Protein AF-A0A5E6NA15-F1 (afdb_monomer_lite)

Foldseek 3Di:
DCVVVVHDPVVVVQCVVLCVPPNPVSNDDDDDPPDDQLCNVPDLVVLVVVVVVVQVPDLWFGDDLVNSQVCCCPVVVRHDPDSVSSCVSCVVSVHDPDPDDIGDNPDDPVVVVVVVVVCVPFCADPVHRDRDD

pLDDT: mean 83.51, std 11.71, range [56.22, 96.38]

Structure (mmCIF, N/CA/C/O backbone):
data_AF-A0A5E6NA15-F1
#
_entry.id   AF-A0A5E6NA15-F1
#
loop_
_atom_site.group_PDB
_atom_site.id
_atom_site.type_symbol
_atom_site.label_atom_id
_atom_site.label_alt_id
_atom_site.label_comp_id
_atom_site.label_asym_id
_atom_site.label_entity_id
_atom_site.label_seq_id
_atom_site.pdbx_PDB_ins_code
_atom_site.Cartn_x
_atom_site.Cartn_y
_atom_site.Cartn_z
_atom_site.occupancy
_atom_site.B_iso_or_equiv
_atom_site.auth_seq_id
_atom_site.auth_comp_id
_atom_site.auth_asym_id
_atom_site.auth_atom_id
_atom_site.pdbx_PDB_model_num
ATOM 1 N N . MET A 1 1 ? -20.701 -6.187 39.592 1.00 62.34 1 MET A N 1
ATOM 2 C CA . MET A 1 1 ? -20.090 -6.728 38.353 1.00 62.34 1 MET A CA 1
ATOM 3 C C . MET A 1 1 ? -18.875 -5.928 37.889 1.00 62.34 1 MET A C 1
ATOM 5 O O . MET A 1 1 ? -17.804 -6.507 37.857 1.00 62.34 1 MET A O 1
ATOM 9 N N . ALA A 1 2 ? -18.975 -4.621 37.605 1.00 63.31 2 ALA A N 1
ATOM 10 C CA . ALA A 1 2 ? -17.814 -3.837 37.139 1.00 63.31 2 ALA A CA 1
ATOM 11 C C . ALA A 1 2 ? -16.646 -3.766 38.151 1.00 63.31 2 ALA A C 1
ATOM 13 O O . ALA A 1 2 ? -15.499 -3.958 37.762 1.00 63.31 2 ALA A O 1
ATOM 14 N N . GLN A 1 3 ? -16.946 -3.612 39.450 1.00 63.78 3 GLN A N 1
ATOM 15 C CA . GLN A 1 3 ? -15.953 -3.596 40.540 1.00 63.78 3 GLN A CA 1
ATOM 16 C C . GLN A 1 3 ? -15.087 -4.871 40.602 1.00 63.78 3 GLN A C 1
ATOM 18 O O . GLN A 1 3 ? -13.930 -4.807 40.996 1.00 63.78 3 GLN A O 1
ATOM 23 N N . TYR A 1 4 ? -15.635 -6.021 40.192 1.00 75.12 4 TYR A N 1
ATOM 24 C CA . TYR A 1 4 ? -14.956 -7.321 40.264 1.00 75.12 4 TYR A CA 1
ATOM 25 C C . TYR A 1 4 ? -14.010 -7.577 39.086 1.00 75.12 4 TYR A C 1
ATOM 27 O O . TYR A 1 4 ? -13.139 -8.431 39.181 1.00 75.12 4 TYR A O 1
ATOM 35 N N . LEU A 1 5 ? -14.180 -6.852 37.976 1.00 79.81 5 LEU A N 1
ATOM 36 C CA . LEU A 1 5 ? -13.419 -7.062 36.740 1.00 79.81 5 LEU A CA 1
ATOM 37 C C . LEU A 1 5 ? -12.296 -6.036 36.543 1.00 79.81 5 LEU A C 1
ATOM 39 O O . LEU A 1 5 ? -11.599 -6.099 35.535 1.00 79.81 5 LEU A O 1
ATOM 43 N N . LEU A 1 6 ? -12.138 -5.074 37.463 1.00 87.12 6 LEU A N 1
ATOM 44 C CA . LEU A 1 6 ? -11.202 -3.947 37.321 1.00 87.12 6 LEU A CA 1
ATOM 45 C C . LEU A 1 6 ? -11.394 -3.185 35.989 1.00 87.12 6 LEU A C 1
ATOM 47 O O . LEU A 1 6 ? -10.447 -2.652 35.419 1.00 87.12 6 LEU A O 1
ATOM 51 N N . GLN A 1 7 ? -12.628 -3.152 35.475 1.00 88.62 7 GLN A N 1
ATOM 52 C CA . GLN A 1 7 ? -12.991 -2.479 34.226 1.00 88.62 7 GLN A CA 1
ATOM 53 C C . GLN A 1 7 ? -13.923 -1.299 34.488 1.00 88.62 7 GLN A C 1
ATOM 55 O O . GLN A 1 7 ? -14.674 -1.268 35.466 1.00 88.62 7 GLN A O 1
ATOM 60 N N . SER A 1 8 ? -13.923 -0.337 33.567 1.00 91.50 8 SER A N 1
ATOM 61 C CA . SER A 1 8 ? -14.852 0.787 33.623 1.00 91.50 8 SER A CA 1
ATOM 62 C C . SER A 1 8 ? -16.300 0.322 33.426 1.00 91.50 8 SER A C 1
ATOM 64 O O . SER A 1 8 ? -16.599 -0.602 32.665 1.00 91.50 8 SER A O 1
ATOM 66 N N . LEU A 1 9 ? -17.244 1.007 34.080 1.00 90.56 9 LEU A N 1
ATOM 67 C CA . LEU A 1 9 ? -18.679 0.751 33.903 1.00 90.56 9 LEU A CA 1
ATOM 68 C C . LEU A 1 9 ? -19.128 0.878 32.437 1.00 90.56 9 LEU A C 1
ATOM 70 O O . LEU A 1 9 ? -20.050 0.177 32.020 1.00 90.56 9 LEU A O 1
ATOM 74 N N . SER A 1 10 ? -18.495 1.760 31.656 1.00 93.00 10 SER A N 1
ATOM 75 C CA . SER A 1 10 ? -18.785 1.934 30.230 1.00 93.00 10 SER A CA 1
ATOM 76 C C . SER A 1 10 ? -18.383 0.713 29.403 1.00 93.00 10 SER A C 1
ATOM 78 O O . SER A 1 10 ? -19.188 0.267 28.587 1.00 93.00 10 SER A O 1
ATOM 80 N N . ALA A 1 11 ? -17.209 0.125 29.661 1.00 91.00 11 ALA A N 1
ATOM 81 C CA . ALA A 1 11 ? -16.760 -1.093 28.988 1.00 91.00 11 ALA A CA 1
ATOM 82 C C . ALA A 1 11 ? -17.714 -2.266 29.261 1.00 91.00 11 ALA A C 1
ATOM 84 O O . ALA A 1 11 ? -18.192 -2.908 28.328 1.00 91.00 11 ALA A O 1
ATOM 85 N N . VAL A 1 12 ? -18.097 -2.475 30.527 1.00 92.62 12 VAL A N 1
ATOM 86 C CA . VAL A 1 12 ? -19.042 -3.543 30.905 1.00 92.62 12 VAL A CA 1
ATOM 87 C C . VAL A 1 12 ? -20.408 -3.342 30.242 1.00 92.62 12 VAL A C 1
ATOM 89 O O . VAL A 1 12 ? -20.987 -4.291 29.718 1.00 92.62 12 VAL A O 1
ATOM 92 N N . LYS A 1 13 ? -20.931 -2.108 30.212 1.00 94.19 13 LYS A N 1
ATOM 93 C CA . LYS A 1 13 ? -22.196 -1.799 29.520 1.00 94.19 13 LYS A CA 1
ATOM 94 C C . LYS A 1 13 ? -22.111 -2.071 28.018 1.00 94.19 13 LYS A C 1
ATOM 96 O O . LYS A 1 13 ? -23.081 -2.562 27.443 1.00 94.19 13 LYS A O 1
ATOM 101 N N . GLN A 1 14 ? -20.979 -1.761 27.390 1.00 93.19 14 GLN A N 1
ATOM 102 C CA . GLN A 1 14 ? -20.753 -2.029 25.974 1.00 93.19 14 GLN A CA 1
ATOM 103 C C . GLN A 1 14 ? -20.710 -3.535 25.685 1.00 93.19 14 GLN A C 1
ATOM 105 O O . GLN A 1 14 ? -21.37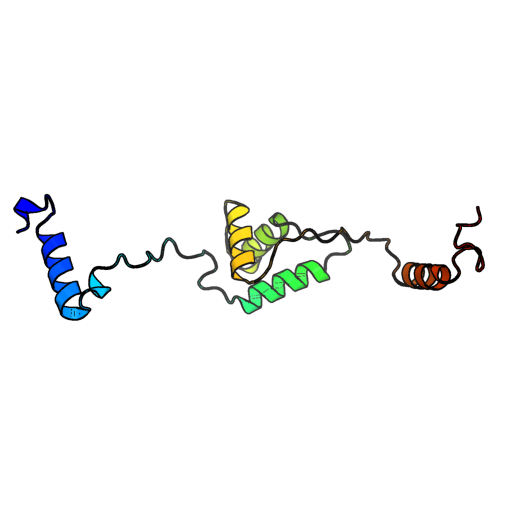2 -3.984 24.754 1.00 93.19 14 GLN A O 1
ATOM 110 N N . TRP A 1 15 ? -20.029 -4.327 26.517 1.00 93.56 15 TRP A N 1
ATOM 111 C CA . TRP A 1 15 ? -20.013 -5.789 26.390 1.00 93.56 15 TRP A CA 1
ATOM 112 C C . TRP A 1 15 ? -21.400 -6.407 26.553 1.00 93.56 15 TRP A C 1
ATOM 114 O O . TRP A 1 15 ? -21.788 -7.249 25.751 1.00 93.56 15 TRP A O 1
ATOM 124 N N . VAL A 1 16 ? -22.186 -5.951 27.536 1.00 94.81 16 VAL A N 1
ATOM 125 C CA . VAL A 1 16 ? -23.567 -6.429 27.725 1.00 94.81 16 VAL A CA 1
ATOM 126 C C . VAL A 1 16 ? -24.438 -6.118 26.506 1.00 94.81 16 VAL A C 1
ATOM 128 O O . VAL A 1 16 ? -25.250 -6.955 26.124 1.00 94.81 16 VAL A O 1
ATOM 131 N N . ARG A 1 17 ? -24.281 -4.939 25.886 1.00 95.38 17 ARG A N 1
ATOM 132 C CA . ARG A 1 17 ? -24.987 -4.598 24.639 1.00 95.38 17 ARG A CA 1
ATOM 133 C C . ARG A 1 17 ? -24.572 -5.521 23.498 1.00 95.38 17 ARG A C 1
ATOM 135 O O . ARG A 1 17 ? -25.428 -6.187 22.936 1.00 95.38 17 ARG A O 1
ATOM 142 N N . HIS A 1 18 ? -23.271 -5.645 23.236 1.00 95.44 18 HIS A N 1
ATOM 143 C CA . HIS A 1 18 ? -22.773 -6.517 22.171 1.00 95.44 18 HIS A CA 1
ATOM 144 C C . HIS A 1 18 ? -23.199 -7.977 22.350 1.00 95.44 18 HIS A C 1
ATOM 146 O O . HIS A 1 18 ? -23.573 -8.617 21.375 1.00 95.44 18 HIS A O 1
ATOM 152 N N . TYR A 1 19 ? -23.219 -8.482 23.585 1.00 95.62 19 TYR A N 1
ATOM 153 C CA . TYR A 1 19 ? -23.715 -9.826 23.867 1.00 95.62 19 TYR A CA 1
ATOM 154 C C . TYR A 1 19 ? -25.216 -9.979 23.596 1.00 95.62 19 TYR A C 1
ATOM 156 O O . TYR A 1 19 ? -25.647 -11.006 23.084 1.00 95.62 19 TYR A O 1
ATOM 164 N N . LYS A 1 20 ? -26.029 -8.972 23.933 1.00 96.38 20 LYS A N 1
ATOM 165 C CA . LYS A 1 20 ? -27.473 -9.008 23.659 1.00 96.38 20 LYS A CA 1
ATOM 166 C C . LYS A 1 20 ? -27.784 -8.948 22.164 1.00 96.38 20 LYS A C 1
ATOM 168 O O . LYS A 1 20 ? -28.723 -9.610 21.737 1.00 96.38 20 LYS A O 1
ATOM 173 N N . ASP A 1 21 ? -27.006 -8.181 21.405 1.00 96.19 21 ASP A N 1
ATOM 174 C CA . ASP A 1 21 ? -27.265 -7.935 19.984 1.00 96.19 21 ASP A CA 1
ATOM 175 C C . ASP A 1 21 ? -26.688 -9.043 19.082 1.00 96.19 21 ASP A C 1
ATOM 177 O O . ASP A 1 21 ? -27.332 -9.470 18.129 1.00 96.19 21 ASP A O 1
ATOM 181 N N . GLU A 1 22 ? -25.473 -9.516 19.378 1.00 95.00 22 GLU A N 1
ATOM 182 C CA . GLU A 1 22 ? -24.685 -10.414 18.514 1.00 95.00 22 GLU A CA 1
ATOM 183 C C . GLU A 1 22 ? -24.307 -11.740 19.221 1.00 95.00 22 GLU A C 1
ATOM 185 O O . GLU A 1 22 ? -23.574 -12.562 18.671 1.00 95.00 22 GLU A O 1
ATOM 190 N N . GLY A 1 23 ? -24.767 -11.971 20.456 1.00 94.81 23 GLY A N 1
ATOM 191 C CA . GLY A 1 23 ? -24.425 -13.164 21.235 1.00 94.81 23 GLY A CA 1
ATOM 192 C C . GLY A 1 23 ? -22.943 -13.228 21.623 1.00 94.81 23 GLY A C 1
ATOM 193 O O . GLY A 1 23 ? -22.275 -12.216 21.837 1.00 94.81 23 GLY A O 1
ATOM 194 N N . ILE A 1 24 ? -22.399 -14.446 21.707 1.00 94.12 24 ILE A N 1
ATOM 195 C CA . ILE A 1 24 ? -20.976 -14.671 22.024 1.00 94.12 24 ILE A CA 1
ATOM 196 C C . ILE A 1 24 ? -20.060 -14.052 20.952 1.00 94.12 24 ILE A C 1
ATOM 198 O O . ILE A 1 24 ? -18.968 -13.587 21.279 1.00 94.12 24 ILE A O 1
ATOM 202 N N . ASP A 1 25 ? -20.500 -13.988 19.691 1.00 93.06 25 ASP A N 1
ATOM 203 C CA . ASP A 1 25 ? -19.715 -13.391 18.604 1.00 93.06 25 ASP A CA 1
ATOM 204 C C . ASP A 1 25 ? -19.494 -11.885 18.795 1.00 93.06 25 ASP A C 1
ATOM 206 O O . ASP A 1 25 ? -18.413 -11.388 18.474 1.00 93.06 25 ASP A O 1
ATOM 210 N N . GLY A 1 26 ? -20.444 -11.178 19.416 1.00 92.19 26 GLY A N 1
ATOM 211 C CA . GLY A 1 26 ? -20.308 -9.757 19.752 1.00 92.19 26 GLY A CA 1
ATOM 212 C C . GLY A 1 26 ? -19.202 -9.447 20.761 1.00 92.19 26 GLY A C 1
ATOM 213 O O . GLY A 1 26 ? -18.740 -8.308 20.846 1.00 92.19 26 GLY A O 1
ATOM 214 N N . LEU A 1 27 ? -18.761 -10.451 21.523 1.00 92.62 27 LEU A N 1
ATOM 215 C CA . LEU A 1 27 ? -17.676 -10.322 22.496 1.00 92.62 27 LEU A CA 1
ATOM 216 C C . LEU A 1 27 ? -16.290 -10.599 21.892 1.00 92.62 27 LEU A C 1
ATOM 218 O O . LEU A 1 27 ? -15.283 -10.377 22.566 1.00 92.62 27 LEU A O 1
ATOM 222 N N . LYS A 1 28 ? -16.208 -11.073 20.641 1.00 92.69 28 LYS A N 1
ATOM 223 C CA . LYS A 1 28 ? -14.926 -11.283 19.953 1.00 92.69 28 LYS A CA 1
ATOM 224 C C . LYS A 1 28 ? -14.302 -9.940 19.567 1.00 92.69 28 LYS A C 1
ATOM 226 O O . LYS A 1 28 ? -14.995 -9.021 19.131 1.00 92.69 28 LYS A O 1
ATOM 231 N N . GLU A 1 29 ? -12.974 -9.836 19.672 1.00 88.44 29 GLU A N 1
ATOM 232 C CA . GLU A 1 29 ? -12.251 -8.640 19.217 1.00 88.44 29 GLU A CA 1
ATOM 233 C C . GLU A 1 29 ? -12.477 -8.455 17.712 1.00 88.44 29 GLU A C 1
ATOM 235 O O . GLU A 1 29 ? -12.134 -9.312 16.889 1.00 88.44 29 GLU A O 1
ATOM 240 N N . LYS A 1 30 ? -13.057 -7.312 17.348 1.00 85.50 30 LYS A N 1
ATOM 241 C CA . LYS A 1 30 ? -13.273 -6.948 15.949 1.00 85.50 30 LYS A CA 1
ATOM 242 C C . LYS A 1 30 ? -11.954 -6.474 15.345 1.00 85.50 30 LYS A C 1
ATOM 244 O O . LYS A 1 30 ? -11.191 -5.733 15.965 1.00 85.50 30 LYS A O 1
ATOM 249 N N . GLN A 1 31 ? -11.701 -6.870 14.098 1.00 83.31 31 GLN A N 1
ATOM 250 C CA . GLN A 1 31 ? -10.531 -6.408 13.355 1.00 83.31 31 GLN A CA 1
ATOM 251 C C . GLN A 1 31 ? -10.539 -4.880 13.272 1.00 83.31 31 GLN A C 1
ATOM 253 O O . GLN A 1 31 ? -11.473 -4.273 12.741 1.00 83.31 31 GLN A O 1
ATOM 258 N N . ARG A 1 32 ? -9.490 -4.241 13.793 1.00 83.00 32 ARG A N 1
ATOM 259 C CA . ARG A 1 32 ? -9.374 -2.783 13.723 1.00 83.00 32 ARG A CA 1
ATOM 260 C C . ARG A 1 32 ? -9.014 -2.378 12.300 1.00 83.00 32 ARG A C 1
ATOM 262 O O . ARG A 1 32 ? -8.054 -2.881 11.727 1.00 83.00 32 ARG A O 1
ATOM 269 N N . SER A 1 33 ? -9.744 -1.416 11.740 1.00 77.19 33 SER A N 1
ATOM 270 C CA . SER A 1 33 ? -9.572 -0.975 10.347 1.00 77.19 33 SER A CA 1
ATOM 271 C C . SER A 1 33 ? -8.213 -0.323 10.051 1.00 77.19 33 SER A C 1
ATOM 273 O O . SER A 1 33 ? -7.869 -0.120 8.886 1.00 77.19 33 SER A O 1
ATOM 275 N N . GLY A 1 34 ? -7.447 0.028 11.091 1.00 84.88 34 GLY A N 1
ATOM 276 C CA . GLY A 1 34 ? -6.162 0.710 10.972 1.00 84.88 34 GLY A CA 1
ATOM 277 C C . GLY A 1 34 ? -6.255 2.043 10.221 1.00 84.88 34 GLY A C 1
ATOM 278 O O . GLY A 1 34 ? -7.337 2.572 9.948 1.00 84.88 34 GLY A O 1
ATOM 279 N N . ARG A 1 35 ? -5.094 2.609 9.873 1.00 83.31 35 ARG A N 1
ATOM 280 C CA . ARG A 1 35 ? -5.027 3.810 9.032 1.00 83.31 35 ARG A CA 1
ATOM 281 C C . ARG A 1 35 ? -5.315 3.433 7.571 1.00 83.31 35 ARG A C 1
ATOM 283 O O . ARG A 1 35 ? -4.654 2.535 7.045 1.00 83.31 35 ARG A O 1
ATOM 290 N N . PRO A 1 36 ? -6.235 4.126 6.876 1.00 83.31 36 PRO A N 1
ATOM 291 C CA . PRO A 1 36 ? -6.511 3.836 5.475 1.00 83.31 36 PRO A CA 1
ATOM 292 C C . PRO A 1 36 ? -5.292 4.102 4.581 1.00 83.31 36 PRO A C 1
ATOM 294 O O . PRO A 1 36 ? -4.464 4.971 4.859 1.00 83.31 36 PRO A O 1
ATOM 297 N N . SER A 1 37 ? -5.202 3.361 3.471 1.00 84.81 37 SER A N 1
ATOM 298 C CA . SER A 1 37 ? -4.177 3.595 2.445 1.00 84.81 37 SER A CA 1
ATOM 299 C C . SER A 1 37 ? -4.320 4.992 1.839 1.00 84.81 37 SER A C 1
ATOM 301 O O . SER A 1 37 ? -5.432 5.459 1.603 1.00 84.81 37 SER A O 1
ATOM 303 N N . LYS A 1 38 ? -3.198 5.628 1.493 1.00 85.19 38 LYS A N 1
ATOM 304 C CA . LYS A 1 38 ? -3.191 6.920 0.785 1.00 85.19 38 LYS A CA 1
ATOM 305 C C . LYS A 1 38 ? -3.833 6.844 -0.601 1.00 85.19 38 LYS A C 1
ATOM 307 O O . LYS A 1 38 ? -4.417 7.815 -1.057 1.00 85.19 38 LYS A O 1
ATOM 312 N N . ALA A 1 39 ? -3.780 5.675 -1.234 1.00 85.44 39 ALA A N 1
ATOM 313 C CA . ALA A 1 39 ? -4.423 5.408 -2.518 1.00 85.44 39 ALA A CA 1
ATOM 314 C C . ALA A 1 39 ? -5.860 4.861 -2.375 1.00 85.44 39 ALA A C 1
ATOM 316 O O . ALA A 1 39 ? -6.373 4.239 -3.301 1.00 85.44 39 ALA A O 1
ATOM 317 N N . ARG A 1 40 ? -6.515 5.015 -1.212 1.00 83.06 40 ARG A N 1
ATOM 318 C CA . ARG A 1 40 ? -7.856 4.445 -0.973 1.00 83.06 40 ARG A CA 1
ATOM 319 C C . ARG A 1 40 ? -8.911 4.991 -1.935 1.00 83.06 40 ARG A C 1
ATOM 321 O O . ARG A 1 40 ? -9.709 4.212 -2.431 1.00 83.06 40 ARG A O 1
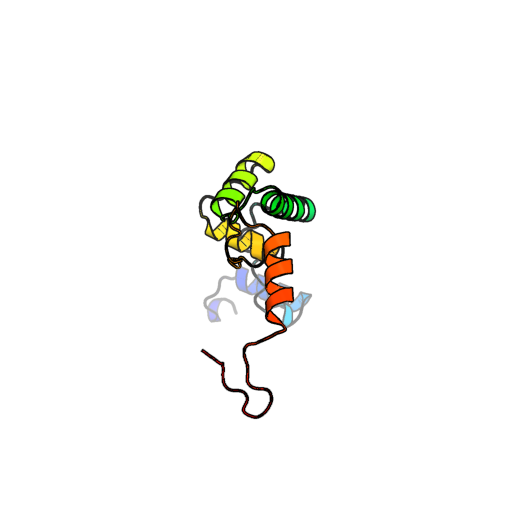ATOM 328 N N . ASN A 1 41 ? -8.885 6.294 -2.204 1.00 82.56 41 ASN A N 1
ATOM 329 C CA . ASN A 1 41 ? -9.893 6.973 -3.029 1.00 82.56 41 ASN A CA 1
ATOM 330 C C . ASN A 1 41 ? -9.519 7.009 -4.518 1.00 82.56 41 ASN A C 1
ATOM 332 O O . ASN A 1 41 ? -10.105 7.758 -5.291 1.00 82.56 41 ASN A O 1
ATOM 336 N N . GLN A 1 42 ? -8.489 6.265 -4.910 1.00 87.25 42 GLN A N 1
ATOM 337 C CA . GLN A 1 42 ? -7.939 6.309 -6.257 1.00 87.25 42 GLN A CA 1
ATOM 338 C C . GLN A 1 42 ? -8.475 5.145 -7.071 1.00 87.25 42 GLN A C 1
ATOM 340 O O . GLN A 1 42 ? -8.745 4.072 -6.533 1.00 87.25 42 GLN A O 1
ATOM 345 N N . ASN A 1 43 ? -8.580 5.337 -8.384 1.00 87.75 43 ASN A N 1
ATOM 346 C CA . ASN A 1 43 ? -8.964 4.250 -9.267 1.00 87.75 43 ASN A CA 1
ATOM 347 C C . ASN A 1 43 ? -7.794 3.257 -9.404 1.00 87.75 43 ASN A C 1
ATOM 349 O O . ASN A 1 43 ? -6.796 3.533 -10.076 1.00 87.75 43 ASN A O 1
ATOM 353 N N . HIS A 1 44 ? -7.911 2.107 -8.735 1.00 88.69 44 HIS A N 1
ATOM 354 C CA . HIS A 1 44 ? -6.862 1.083 -8.674 1.00 88.69 44 HIS A CA 1
ATOM 355 C C . HIS A 1 44 ? -6.538 0.488 -10.043 1.00 88.69 44 HIS A C 1
ATOM 357 O O . HIS A 1 44 ? -5.373 0.187 -10.299 1.00 88.69 44 HIS A O 1
ATOM 363 N N . THR A 1 45 ? -7.514 0.388 -10.951 1.00 90.31 45 THR A N 1
ATOM 364 C CA . THR A 1 45 ? -7.267 -0.118 -12.310 1.00 90.31 45 THR A CA 1
ATOM 365 C C . THR A 1 45 ? -6.429 0.868 -13.117 1.00 90.31 45 THR A C 1
ATOM 367 O O . THR A 1 45 ? -5.461 0.468 -13.762 1.00 90.31 45 THR A O 1
ATOM 370 N N . LYS A 1 46 ? -6.724 2.169 -13.000 1.00 92.25 46 LYS A N 1
ATOM 371 C CA . LYS A 1 46 ? -5.938 3.234 -13.632 1.00 92.25 46 LYS A CA 1
ATOM 372 C C . LYS A 1 46 ? -4.502 3.254 -13.103 1.00 92.25 46 LYS A C 1
ATOM 374 O O . LYS A 1 46 ? -3.567 3.303 -13.893 1.00 92.25 46 LYS A O 1
ATOM 379 N N . LEU A 1 47 ? -4.319 3.156 -11.782 1.00 92.06 47 LEU A N 1
ATOM 380 C CA . LEU A 1 47 ? -2.990 3.069 -11.162 1.00 92.06 47 LEU A CA 1
ATOM 381 C C . LEU A 1 47 ? -2.190 1.876 -11.695 1.00 92.06 47 LEU A C 1
ATOM 383 O O . LEU A 1 47 ? -1.030 2.031 -12.077 1.00 92.06 47 LEU A O 1
ATOM 387 N N . LEU A 1 48 ? -2.816 0.699 -11.746 1.00 91.62 48 LEU A N 1
ATOM 388 C CA . LEU A 1 48 ? -2.195 -0.516 -12.262 1.00 91.62 48 LEU A CA 1
ATOM 389 C C . LEU A 1 48 ? -1.749 -0.339 -13.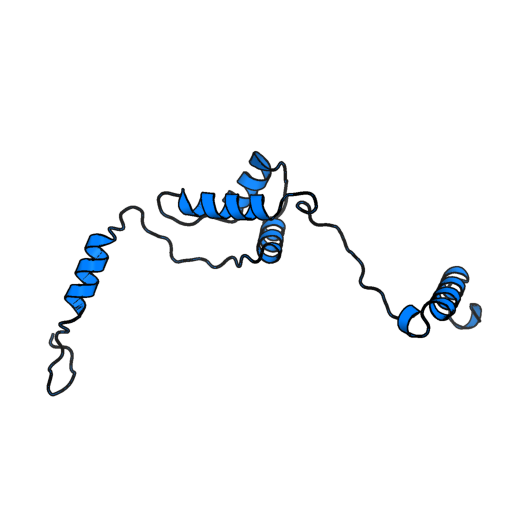721 1.00 91.62 48 LEU A C 1
ATOM 391 O O . LEU A 1 48 ? -0.595 -0.613 -14.051 1.00 91.62 48 LEU A O 1
ATOM 395 N N . GLN A 1 49 ? -2.638 0.167 -14.579 1.00 93.06 49 GLN A N 1
ATOM 396 C CA . GLN A 1 49 ? -2.343 0.411 -15.992 1.00 93.06 49 GLN A CA 1
ATOM 397 C C . GLN A 1 49 ? -1.194 1.406 -16.179 1.00 93.06 49 GLN A C 1
ATOM 399 O O . GLN A 1 49 ? -0.294 1.143 -16.975 1.00 93.06 49 GLN A O 1
ATOM 404 N N . SER A 1 50 ? -1.167 2.503 -15.418 1.00 92.69 50 SER A N 1
ATOM 405 C CA . SER A 1 50 ? -0.077 3.484 -15.475 1.00 92.69 50 SER A CA 1
ATOM 406 C C . SER A 1 50 ? 1.277 2.877 -15.092 1.00 92.69 50 SER A C 1
ATOM 408 O O . SER A 1 50 ? 2.277 3.136 -15.761 1.00 92.69 50 SER A O 1
ATOM 410 N N . ILE A 1 51 ? 1.319 2.020 -14.067 1.00 90.69 51 ILE A N 1
ATOM 411 C CA . ILE A 1 51 ? 2.553 1.342 -13.638 1.00 90.69 51 ILE A CA 1
ATOM 412 C C . ILE A 1 51 ? 3.053 0.376 -14.723 1.00 90.69 51 ILE A C 1
ATOM 414 O O . ILE A 1 51 ? 4.248 0.347 -15.027 1.00 90.69 51 ILE A O 1
ATOM 418 N N . LEU A 1 52 ? 2.153 -0.393 -15.341 1.00 89.81 52 LEU A N 1
ATOM 419 C CA . LEU A 1 52 ? 2.504 -1.305 -16.434 1.00 89.81 52 LEU A CA 1
ATOM 420 C C . LEU A 1 52 ? 2.975 -0.544 -17.681 1.00 89.81 52 LEU A C 1
ATOM 422 O O . LEU A 1 52 ? 3.987 -0.909 -18.282 1.00 89.81 52 LEU A O 1
ATOM 426 N N . ALA A 1 53 ? 2.294 0.548 -18.033 1.00 91.00 53 ALA A N 1
ATOM 427 C CA . ALA A 1 53 ? 2.682 1.415 -19.141 1.00 91.00 53 ALA A CA 1
ATOM 428 C C . ALA A 1 53 ? 4.079 2.015 -18.922 1.00 91.00 53 ALA A C 1
ATOM 430 O O . ALA A 1 53 ? 4.906 1.990 -19.830 1.00 91.00 53 ALA A O 1
ATOM 431 N N . MET A 1 54 ? 4.392 2.462 -17.701 1.00 89.31 54 MET A N 1
ATOM 432 C CA . MET A 1 54 ? 5.730 2.952 -17.360 1.00 89.31 54 MET A CA 1
ATOM 433 C C . MET A 1 54 ? 6.814 1.897 -17.606 1.00 89.31 54 MET A C 1
ATOM 435 O O . MET A 1 54 ? 7.880 2.216 -18.132 1.00 89.31 54 MET A O 1
ATOM 439 N N . GLN A 1 55 ? 6.560 0.639 -17.238 1.00 85.50 55 GLN A N 1
ATOM 440 C CA . GLN A 1 55 ? 7.520 -0.444 -17.447 1.00 85.50 55 GLN A CA 1
ATOM 441 C C . GLN A 1 55 ? 7.696 -0.798 -18.931 1.00 85.50 55 GLN A C 1
ATOM 443 O O . GLN A 1 55 ? 8.804 -1.164 -19.326 1.00 85.50 55 GLN A O 1
ATOM 448 N N . ASN A 1 56 ? 6.645 -0.672 -19.744 1.00 85.44 56 ASN A N 1
ATOM 449 C CA . ASN A 1 56 ? 6.702 -0.929 -21.185 1.00 85.44 56 ASN A CA 1
ATOM 450 C C . ASN A 1 56 ? 7.377 0.205 -21.967 1.00 85.44 56 ASN A C 1
ATOM 452 O O . ASN A 1 56 ? 8.123 -0.067 -22.902 1.00 85.44 56 ASN A O 1
ATOM 456 N N . ASN A 1 57 ? 7.168 1.456 -21.554 1.00 86.31 57 ASN A N 1
ATOM 457 C CA . ASN A 1 57 ? 7.711 2.638 -22.229 1.00 86.31 57 ASN A CA 1
ATOM 458 C C . ASN A 1 57 ? 9.191 2.901 -21.905 1.00 86.31 57 ASN A C 1
ATOM 460 O O . ASN A 1 57 ? 9.806 3.801 -22.474 1.00 86.31 57 ASN A O 1
ATOM 464 N N . LYS A 1 58 ? 9.781 2.158 -20.962 1.00 81.00 58 LYS A N 1
ATOM 465 C CA . LYS A 1 58 ? 11.182 2.339 -20.578 1.00 81.00 58 LYS A CA 1
ATOM 466 C C . LYS A 1 58 ? 12.098 1.653 -21.599 1.00 81.00 58 LYS A C 1
ATOM 468 O O . LYS A 1 58 ? 12.084 0.428 -21.724 1.00 81.00 58 LYS A O 1
ATOM 473 N N . ASN A 1 59 ? 12.933 2.436 -22.285 1.00 71.81 59 ASN A N 1
ATOM 474 C CA . ASN A 1 59 ? 13.927 1.938 -23.244 1.00 71.81 59 ASN A CA 1
ATOM 475 C C . ASN A 1 59 ? 15.089 1.228 -22.526 1.00 71.81 59 ASN A C 1
ATOM 477 O O . ASN A 1 59 ? 16.164 1.786 -22.310 1.00 71.81 59 ASN A O 1
ATOM 481 N N . GLY A 1 60 ? 14.848 -0.025 -22.141 1.00 72.31 60 GLY A N 1
ATOM 482 C CA . GLY A 1 60 ? 15.783 -0.853 -21.386 1.00 72.31 60 GLY A CA 1
ATOM 483 C C . GLY A 1 60 ? 15.824 -0.530 -19.888 1.00 72.31 60 GLY A C 1
ATOM 484 O O . GLY A 1 60 ? 15.237 0.432 -19.392 1.00 72.31 60 GLY A O 1
ATOM 485 N N . GLY A 1 61 ? 16.508 -1.383 -19.129 1.00 79.31 61 GLY A N 1
ATOM 486 C CA . GLY A 1 61 ? 16.552 -1.282 -17.673 1.00 79.31 61 GLY A CA 1
ATOM 487 C C . GLY A 1 61 ? 15.282 -1.787 -16.978 1.00 79.31 61 GLY A C 1
ATOM 488 O O . GLY A 1 61 ? 14.465 -2.515 -17.543 1.00 79.31 61 GLY A O 1
ATOM 489 N N . ARG A 1 62 ? 15.133 -1.415 -15.702 1.00 82.81 62 ARG A N 1
ATOM 490 C CA . ARG A 1 62 ? 13.999 -1.782 -14.838 1.00 82.81 62 ARG A CA 1
ATOM 491 C C . ARG A 1 62 ? 13.403 -0.524 -14.216 1.00 82.81 62 ARG A C 1
ATOM 493 O O . ARG A 1 62 ? 14.155 0.383 -13.845 1.00 82.81 62 ARG A O 1
ATOM 500 N N . VAL A 1 63 ? 12.082 -0.442 -14.088 1.00 88.31 63 VAL A N 1
ATOM 501 C CA . VAL A 1 63 ? 11.441 0.563 -13.225 1.00 88.31 63 VAL A CA 1
ATOM 502 C C . VAL A 1 63 ? 11.891 0.318 -11.781 1.00 88.31 63 VAL A C 1
ATOM 504 O O . VAL A 1 63 ? 12.071 -0.825 -11.373 1.00 88.31 63 VAL A O 1
ATOM 507 N N . ARG A 1 64 ? 12.153 1.365 -10.998 1.00 89.81 64 ARG A N 1
ATOM 508 C CA . ARG A 1 64 ? 12.443 1.258 -9.554 1.00 89.81 64 ARG A CA 1
ATOM 509 C C . ARG A 1 64 ? 11.226 1.689 -8.742 1.00 89.81 64 ARG A C 1
ATOM 511 O O . ARG A 1 64 ? 10.443 2.501 -9.223 1.00 89.81 64 ARG A O 1
ATOM 518 N N . LEU A 1 65 ? 11.110 1.253 -7.481 1.00 91.62 65 LEU A N 1
ATOM 519 C CA . LEU A 1 65 ? 10.052 1.768 -6.590 1.00 91.62 65 LEU A CA 1
ATOM 520 C C . LEU A 1 65 ? 10.087 3.299 -6.503 1.00 91.62 65 LEU A C 1
ATOM 522 O O . LEU A 1 65 ? 9.039 3.915 -6.382 1.00 91.62 65 LEU A O 1
ATOM 526 N N . LYS A 1 66 ? 11.278 3.909 -6.578 1.00 92.56 66 LYS A N 1
ATOM 527 C CA . LYS A 1 66 ? 11.442 5.369 -6.544 1.00 92.56 66 LYS A CA 1
ATOM 528 C C . LYS A 1 66 ? 10.830 6.036 -7.780 1.00 92.56 66 LYS A C 1
ATOM 530 O O . LYS A 1 66 ? 10.215 7.087 -7.667 1.00 92.56 66 LYS A O 1
ATOM 535 N N . ASP A 1 67 ? 10.951 5.397 -8.941 1.00 92.62 67 ASP A N 1
ATOM 536 C CA . ASP A 1 67 ? 10.348 5.886 -10.183 1.00 92.62 67 ASP A CA 1
ATOM 537 C C . ASP A 1 67 ? 8.808 5.851 -10.057 1.00 92.62 67 ASP A C 1
ATOM 539 O O . ASP A 1 67 ? 8.130 6.823 -10.387 1.00 92.62 67 ASP A O 1
ATOM 543 N N . ILE A 1 68 ? 8.263 4.777 -9.467 1.00 92.88 68 ILE A N 1
ATOM 544 C CA . ILE A 1 68 ? 6.826 4.650 -9.165 1.00 92.88 68 ILE A CA 1
ATOM 545 C C . ILE A 1 68 ? 6.390 5.685 -8.123 1.00 92.88 68 ILE A C 1
ATOM 547 O O . ILE A 1 68 ? 5.364 6.328 -8.304 1.00 92.88 68 ILE A O 1
ATOM 551 N N . GLN A 1 69 ? 7.166 5.889 -7.056 1.00 95.38 69 GLN A N 1
ATOM 552 C CA . GLN A 1 69 ? 6.897 6.905 -6.033 1.00 95.38 69 GLN A CA 1
ATOM 553 C C . GLN A 1 69 ? 6.754 8.299 -6.656 1.00 95.38 69 GLN A C 1
ATOM 555 O O . GLN A 1 69 ? 5.813 9.021 -6.335 1.00 95.38 69 GLN A O 1
ATOM 560 N N . ASN A 1 70 ? 7.656 8.650 -7.574 1.00 95.31 70 ASN A N 1
ATOM 561 C CA . ASN A 1 70 ? 7.636 9.937 -8.260 1.00 95.31 70 ASN A CA 1
ATOM 562 C C . ASN A 1 70 ? 6.422 10.073 -9.188 1.00 95.31 70 ASN A C 1
ATOM 564 O O . ASN A 1 70 ? 5.779 11.117 -9.197 1.00 95.31 70 ASN A O 1
ATOM 568 N N . MET A 1 71 ? 6.069 9.020 -9.930 1.00 94.94 71 MET A N 1
ATOM 569 C CA . MET A 1 71 ? 4.860 9.007 -10.763 1.00 94.94 71 MET A CA 1
ATOM 570 C C . MET A 1 71 ? 3.585 9.130 -9.925 1.00 94.94 71 MET A C 1
ATOM 572 O O . MET A 1 71 ? 2.694 9.892 -10.277 1.00 94.94 71 MET A O 1
ATOM 576 N N . LEU A 1 72 ? 3.501 8.438 -8.786 1.00 94.62 72 LEU A N 1
ATOM 577 C CA . LEU A 1 72 ? 2.362 8.552 -7.871 1.00 94.62 72 LEU A CA 1
ATOM 578 C C . LEU A 1 72 ? 2.196 9.986 -7.352 1.00 94.62 72 LEU A C 1
ATOM 580 O O . LEU A 1 72 ? 1.072 10.483 -7.281 1.00 94.62 72 LEU A O 1
ATOM 584 N N . ALA A 1 73 ? 3.302 10.659 -7.029 1.00 95.44 73 ALA A N 1
ATOM 585 C CA . ALA A 1 73 ? 3.284 12.055 -6.610 1.00 95.44 73 ALA A CA 1
ATOM 586 C C . ALA A 1 73 ? 2.870 12.995 -7.754 1.00 95.44 73 ALA A C 1
ATOM 588 O O . ALA A 1 73 ? 2.040 13.873 -7.544 1.00 95.44 73 ALA A O 1
ATOM 589 N N . LYS A 1 74 ? 3.414 12.793 -8.959 1.00 95.12 74 LYS A N 1
ATOM 590 C CA . LYS A 1 74 ? 3.191 13.666 -10.119 1.00 95.12 74 LYS A CA 1
ATOM 591 C C . LYS A 1 74 ? 1.795 13.517 -10.726 1.00 95.12 74 LYS A C 1
ATOM 593 O O . LYS A 1 74 ? 1.114 14.513 -10.936 1.00 95.12 74 LYS A O 1
ATOM 598 N N . ASP A 1 75 ? 1.375 12.286 -10.994 1.00 94.00 75 ASP A N 1
ATOM 599 C CA . ASP A 1 75 ? 0.205 12.010 -11.836 1.00 94.00 75 ASP A CA 1
ATOM 600 C C . ASP A 1 75 ? -1.071 11.794 -11.006 1.00 94.00 75 ASP A C 1
ATOM 602 O O . ASP A 1 75 ? -2.180 11.989 -11.500 1.00 94.00 75 ASP A O 1
ATOM 606 N N . PHE A 1 76 ? -0.923 11.395 -9.737 1.00 92.50 76 PHE A N 1
ATOM 607 C CA . PHE A 1 76 ? -2.042 11.058 -8.848 1.00 92.50 76 PHE A CA 1
ATOM 608 C C . PHE A 1 76 ? -2.078 11.891 -7.557 1.00 92.50 76 PHE A C 1
ATOM 610 O O . PHE A 1 76 ? -2.981 11.703 -6.740 1.00 92.50 76 PHE A O 1
ATOM 617 N N . ASN A 1 77 ? -1.115 12.800 -7.352 1.00 93.69 77 ASN A N 1
ATOM 618 C CA . ASN A 1 77 ? -0.960 13.599 -6.131 1.00 93.69 77 ASN A CA 1
ATOM 619 C C . ASN A 1 77 ? -0.878 12.747 -4.841 1.00 93.69 77 ASN A C 1
ATOM 621 O O . ASN A 1 77 ? -1.327 13.151 -3.766 1.00 93.69 77 ASN A O 1
ATOM 625 N N . ILE A 1 78 ? -0.321 11.532 -4.938 1.00 93.88 78 ILE A N 1
ATOM 626 C CA . ILE A 1 78 ? -0.169 10.609 -3.808 1.00 93.88 78 ILE A CA 1
ATOM 627 C C . ILE A 1 78 ? 1.269 10.652 -3.306 1.00 93.88 78 ILE A C 1
ATOM 629 O O . ILE A 1 78 ? 2.180 10.049 -3.875 1.00 93.88 78 ILE A O 1
ATOM 633 N N . HIS A 1 79 ? 1.455 11.300 -2.162 1.00 94.31 79 HIS A N 1
ATOM 634 C CA . HIS A 1 79 ? 2.774 11.481 -1.565 1.00 94.31 79 HIS A CA 1
ATOM 635 C C . HIS A 1 79 ? 3.056 10.409 -0.521 1.00 94.31 79 HIS A C 1
ATOM 637 O O . HIS A 1 79 ? 2.506 10.434 0.583 1.00 94.31 79 HIS A O 1
ATOM 643 N N . TYR A 1 80 ? 3.939 9.467 -0.838 1.00 93.81 80 TYR A N 1
ATOM 644 C CA . TYR A 1 80 ? 4.514 8.546 0.143 1.00 93.81 80 TYR A CA 1
ATOM 645 C C . TYR A 1 80 ? 5.839 9.104 0.658 1.00 93.81 80 TYR A C 1
ATOM 647 O O . TYR A 1 80 ? 6.718 9.393 -0.144 1.00 93.81 80 TYR A O 1
ATOM 655 N N . GLN A 1 81 ? 6.014 9.220 1.978 1.00 91.50 81 GLN A N 1
ATOM 656 C CA . GLN A 1 81 ? 7.307 9.610 2.557 1.00 91.50 81 GLN A CA 1
ATOM 657 C C . GLN A 1 81 ? 8.332 8.472 2.462 1.00 91.50 81 GLN A C 1
ATOM 659 O O . GLN A 1 81 ? 9.496 8.702 2.158 1.00 91.50 81 GLN A O 1
ATOM 664 N N . ASN A 1 82 ? 7.888 7.233 2.696 1.00 92.75 82 ASN A N 1
ATOM 665 C CA . ASN A 1 82 ? 8.738 6.045 2.699 1.00 92.75 82 ASN A CA 1
ATOM 666 C C . ASN A 1 82 ? 8.410 5.133 1.505 1.00 92.75 82 ASN A C 1
ATOM 668 O O . ASN A 1 82 ? 7.239 4.895 1.193 1.00 92.75 82 ASN A O 1
ATOM 672 N N . ILE A 1 83 ? 9.456 4.573 0.896 1.00 92.75 83 ILE A N 1
ATOM 673 C CA . ILE A 1 83 ? 9.393 3.600 -0.196 1.00 92.75 83 ILE A CA 1
ATOM 674 C C . ILE A 1 83 ? 8.572 2.351 0.162 1.00 92.75 83 ILE A C 1
ATOM 676 O O . ILE A 1 83 ? 7.874 1.805 -0.690 1.00 92.75 83 ILE A O 1
ATOM 680 N N . ASN A 1 84 ? 8.571 1.949 1.437 1.00 92.38 84 ASN A N 1
ATOM 681 C CA . ASN A 1 84 ? 7.790 0.813 1.927 1.00 92.38 84 ASN A CA 1
ATOM 682 C C . ASN A 1 84 ? 6.287 1.022 1.708 1.00 92.38 84 ASN A C 1
ATOM 684 O O . ASN A 1 84 ? 5.571 0.075 1.403 1.00 92.38 84 ASN A O 1
ATOM 688 N N . GLY A 1 85 ? 5.800 2.265 1.788 1.00 92.06 85 GLY A N 1
ATOM 689 C CA . GLY A 1 85 ? 4.396 2.573 1.508 1.00 92.06 85 GLY A CA 1
ATOM 690 C C . GLY A 1 85 ? 4.007 2.289 0.054 1.00 92.06 85 GLY A C 1
ATOM 691 O O . GLY A 1 85 ? 2.905 1.807 -0.202 1.00 92.06 85 GLY A O 1
ATOM 692 N N . VAL A 1 86 ? 4.934 2.516 -0.880 1.00 92.88 86 VAL A N 1
ATOM 693 C CA . VAL A 1 86 ? 4.765 2.1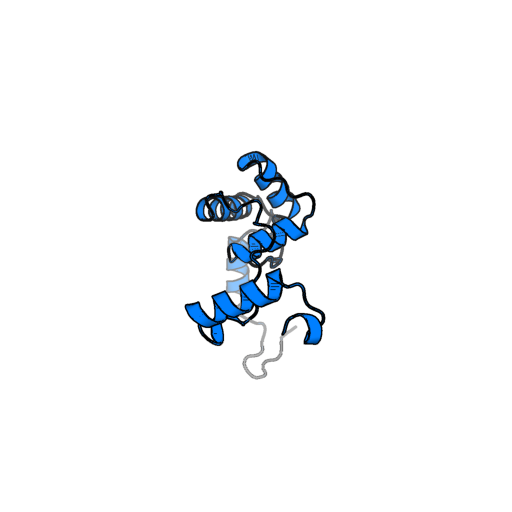67 -2.298 1.00 92.88 86 VAL A CA 1
ATOM 694 C C . VAL A 1 86 ? 4.795 0.652 -2.479 1.00 92.88 86 VAL A C 1
ATOM 696 O O . VAL A 1 86 ? 3.968 0.112 -3.205 1.00 92.88 86 VAL A O 1
ATOM 699 N N . HIS A 1 87 ? 5.685 -0.051 -1.772 1.00 91.88 87 HIS A N 1
ATOM 700 C CA . HIS A 1 87 ? 5.721 -1.514 -1.791 1.00 91.88 87 HIS A CA 1
ATOM 701 C C . HIS A 1 87 ? 4.384 -2.126 -1.341 1.00 91.88 87 HIS A C 1
ATOM 703 O O . HIS A 1 87 ? 3.807 -2.939 -2.057 1.00 91.88 87 HIS A O 1
ATOM 709 N N . TYR A 1 88 ? 3.839 -1.677 -0.204 1.00 90.62 88 TYR A N 1
ATOM 710 C CA . TYR A 1 88 ? 2.533 -2.134 0.285 1.00 90.62 88 TYR A CA 1
ATOM 711 C C . TYR A 1 88 ? 1.391 -1.823 -0.684 1.00 90.62 88 TYR A C 1
ATOM 713 O O . TYR A 1 88 ? 0.467 -2.625 -0.823 1.00 90.62 88 TYR A O 1
ATOM 721 N N . LEU A 1 89 ? 1.439 -0.665 -1.351 1.00 92.06 89 LEU A N 1
ATOM 722 C CA . LEU A 1 89 ? 0.466 -0.325 -2.384 1.00 92.06 89 LEU A CA 1
ATOM 723 C C . LEU A 1 89 ? 0.517 -1.332 -3.539 1.00 92.06 89 LEU A C 1
ATOM 725 O O . LEU A 1 89 ? -0.528 -1.826 -3.944 1.00 92.06 89 LEU A O 1
ATOM 729 N N . LEU A 1 90 ? 1.712 -1.665 -4.030 1.00 91.56 90 LEU A N 1
ATOM 730 C CA . LEU A 1 90 ? 1.886 -2.636 -5.112 1.00 91.56 90 LEU A CA 1
ATOM 731 C C . LEU A 1 90 ? 1.336 -4.012 -4.730 1.00 91.56 90 LEU A C 1
ATOM 733 O O . LEU A 1 90 ? 0.560 -4.579 -5.495 1.00 91.56 90 LEU A O 1
ATOM 737 N N . THR A 1 91 ? 1.640 -4.497 -3.521 1.00 89.81 91 THR A N 1
ATOM 738 C CA . THR A 1 91 ? 1.095 -5.769 -3.022 1.00 89.81 91 THR A CA 1
ATOM 739 C C . THR A 1 91 ? -0.434 -5.754 -2.984 1.00 89.81 91 THR A C 1
ATOM 741 O O . THR A 1 91 ? -1.064 -6.723 -3.395 1.00 89.81 91 THR A O 1
ATOM 744 N N . LYS A 1 92 ? -1.051 -4.642 -2.558 1.00 88.50 92 LYS A N 1
ATOM 745 C CA . LYS A 1 92 ? -2.518 -4.493 -2.576 1.00 88.50 92 LYS A CA 1
ATOM 746 C C . LYS A 1 92 ? -3.115 -4.470 -3.982 1.00 88.50 92 LYS A C 1
ATOM 748 O O . LYS A 1 92 ? -4.250 -4.895 -4.148 1.00 88.50 92 LYS A O 1
ATOM 753 N N . LEU A 1 93 ? -2.367 -3.992 -4.974 1.00 89.62 93 LEU A N 1
ATOM 754 C CA . LEU A 1 93 ? -2.765 -4.007 -6.385 1.00 89.62 93 LEU A CA 1
ATOM 755 C C . LEU A 1 93 ? -2.529 -5.374 -7.058 1.00 89.62 93 LEU A C 1
ATOM 757 O O . LEU A 1 93 ? -2.704 -5.488 -8.268 1.00 89.62 93 LEU A O 1
ATOM 761 N N . GLY A 1 94 ? -2.109 -6.399 -6.308 1.00 88.88 94 GLY A N 1
ATOM 762 C CA . GLY A 1 94 ? -1.795 -7.724 -6.849 1.00 88.88 94 GLY A CA 1
ATOM 763 C C . GLY A 1 94 ? -0.450 -7.795 -7.577 1.00 88.88 94 GLY A C 1
ATOM 764 O O . GLY A 1 94 ? -0.161 -8.786 -8.240 1.00 88.88 94 GLY A O 1
ATOM 765 N N . LEU A 1 95 ? 0.391 -6.763 -7.460 1.00 87.06 95 LEU A N 1
ATOM 766 C CA . LEU A 1 95 ? 1.734 -6.753 -8.026 1.00 87.06 95 LEU A CA 1
ATOM 767 C C . LEU A 1 95 ? 2.759 -7.196 -6.980 1.00 87.06 95 LEU A C 1
ATOM 769 O O . LEU A 1 95 ? 2.865 -6.631 -5.891 1.00 87.06 95 LEU A O 1
ATOM 773 N N . SER A 1 96 ? 3.591 -8.163 -7.350 1.00 81.94 96 SER A N 1
ATOM 774 C CA . SER A 1 96 ? 4.798 -8.505 -6.601 1.00 81.94 96 SER A CA 1
ATOM 775 C C . SER A 1 96 ? 5.996 -7.746 -7.165 1.00 81.94 96 SER A C 1
ATOM 777 O O . SER A 1 96 ? 6.256 -7.803 -8.371 1.00 81.94 96 SER A O 1
ATOM 779 N N . TRP A 1 97 ? 6.776 -7.085 -6.306 1.00 75.00 97 TRP A N 1
ATOM 780 C CA . TRP A 1 97 ? 8.042 -6.486 -6.723 1.00 75.00 97 TRP A CA 1
ATOM 781 C C . TRP A 1 97 ? 9.127 -7.551 -6.896 1.00 75.00 97 TRP A C 1
ATOM 783 O O . TRP A 1 97 ? 9.970 -7.766 -6.029 1.00 75.00 97 TRP A O 1
ATOM 793 N N . ILE A 1 98 ? 9.116 -8.217 -8.045 1.00 69.81 98 ILE A N 1
ATOM 794 C CA . ILE A 1 98 ? 10.173 -9.145 -8.437 1.00 69.81 98 ILE A CA 1
ATOM 795 C C . ILE A 1 98 ? 11.108 -8.383 -9.371 1.00 69.81 98 ILE A C 1
ATOM 797 O O . ILE A 1 98 ? 10.683 -7.804 -10.373 1.00 69.81 98 ILE A O 1
ATOM 801 N N . SER A 1 99 ? 12.403 -8.348 -9.055 1.00 58.59 99 SER A N 1
ATOM 802 C CA . SER A 1 99 ? 13.390 -7.835 -9.999 1.00 58.59 99 SER A CA 1
ATOM 803 C C . SER A 1 99 ? 13.495 -8.795 -11.180 1.00 58.59 99 SER A C 1
ATOM 805 O O . SER A 1 99 ? 14.283 -9.738 -11.144 1.00 58.59 99 SER A O 1
ATOM 807 N N . ALA A 1 100 ? 12.727 -8.566 -12.245 1.00 57.06 100 ALA A N 1
ATOM 808 C CA . ALA A 1 100 ? 13.064 -9.168 -13.526 1.00 57.06 100 ALA A CA 1
ATOM 809 C C . ALA A 1 100 ? 14.504 -8.764 -13.890 1.00 57.06 100 ALA A C 1
ATOM 811 O O . ALA A 1 100 ? 14.937 -7.639 -13.606 1.00 57.06 100 ALA A O 1
ATOM 812 N N . ARG A 1 101 ? 15.257 -9.691 -14.496 1.00 65.06 101 ARG A N 1
ATOM 813 C CA . ARG A 1 101 ? 16.604 -9.406 -15.011 1.00 65.06 101 ARG A CA 1
ATOM 814 C C . ARG A 1 101 ? 16.505 -8.196 -15.942 1.00 65.06 101 ARG A C 1
ATOM 816 O O . ARG A 1 101 ? 15.617 -8.139 -16.791 1.00 65.06 101 ARG A O 1
ATOM 823 N N . SER A 1 102 ? 17.385 -7.219 -15.739 1.00 67.69 102 SER A N 1
ATOM 824 C CA . SER A 1 102 ? 17.415 -5.997 -16.544 1.00 67.69 102 SER A CA 1
ATOM 825 C C . SER A 1 102 ? 17.524 -6.346 -18.031 1.00 67.69 102 SER A C 1
ATOM 827 O O . SER A 1 102 ? 18.363 -7.165 -18.406 1.00 67.69 102 SER A O 1
ATOM 829 N N . LYS A 1 103 ? 16.689 -5.731 -18.875 1.00 70.56 103 LYS A N 1
ATOM 830 C CA . LYS A 1 103 ? 16.823 -5.829 -20.334 1.00 70.56 103 LYS A CA 1
ATOM 831 C C . LYS A 1 103 ? 17.853 -4.806 -20.789 1.00 70.56 103 LYS A C 1
ATOM 833 O O . LYS A 1 103 ? 17.699 -3.614 -20.515 1.00 70.56 103 LYS A O 1
ATOM 838 N N . HIS A 1 104 ? 18.909 -5.264 -21.451 1.00 74.31 104 HIS A N 1
ATOM 839 C CA . HIS A 1 104 ? 19.937 -4.368 -21.967 1.00 74.31 104 HIS A CA 1
ATOM 840 C C . HIS A 1 104 ? 19.385 -3.602 -23.188 1.00 74.31 104 HIS A C 1
ATOM 842 O O . HIS A 1 104 ? 18.783 -4.237 -24.049 1.00 74.31 104 HIS A O 1
ATOM 848 N N . PRO A 1 105 ? 19.571 -2.275 -23.320 1.00 76.50 105 PRO A N 1
ATOM 849 C CA . PRO A 1 105 ? 19.016 -1.507 -24.444 1.00 76.50 105 PRO A CA 1
ATOM 850 C C . PRO A 1 105 ? 19.482 -1.999 -25.821 1.00 76.50 105 PRO A C 1
ATOM 852 O O . PRO A 1 105 ? 18.712 -2.008 -26.769 1.00 76.50 105 PRO A O 1
ATOM 855 N N . LYS A 1 106 ? 20.730 -2.477 -25.915 1.00 81.06 106 LYS A N 1
ATOM 856 C CA . LYS A 1 106 ? 21.306 -3.071 -27.140 1.00 81.06 106 LYS A CA 1
ATOM 857 C C . LYS A 1 106 ? 20.896 -4.537 -27.370 1.00 81.06 106 LYS A C 1
ATOM 859 O O . LYS A 1 106 ? 21.588 -5.264 -28.071 1.00 81.06 106 LYS A O 1
ATOM 864 N N . GLN A 1 107 ? 19.859 -5.021 -26.688 1.00 76.25 107 GLN A N 1
ATOM 865 C CA . GLN A 1 107 ? 19.412 -6.403 -26.810 1.00 76.25 107 GLN A CA 1
ATOM 866 C C . GLN A 1 107 ? 18.640 -6.596 -28.117 1.00 76.25 107 GLN A C 1
ATOM 868 O O . GLN A 1 107 ? 17.471 -6.230 -28.207 1.00 76.25 107 GLN A O 1
ATOM 873 N N . ASP A 1 108 ? 19.278 -7.234 -29.093 1.00 82.38 108 ASP A N 1
ATOM 874 C CA . ASP A 1 108 ? 18.623 -7.656 -30.326 1.00 82.38 108 ASP A CA 1
ATOM 875 C C . ASP A 1 108 ? 17.893 -8.997 -30.119 1.00 82.38 108 ASP A C 1
ATOM 877 O O . ASP A 1 108 ? 18.498 -10.037 -29.832 1.00 82.38 108 ASP A O 1
ATOM 881 N N . LYS A 1 109 ? 16.561 -8.967 -30.223 1.00 81.81 109 LYS A N 1
ATOM 882 C CA . LYS A 1 109 ? 15.713 -10.155 -30.061 1.00 81.81 109 LYS A CA 1
ATOM 883 C C . LYS A 1 109 ? 15.856 -11.125 -31.232 1.00 81.81 109 LYS A C 1
ATOM 885 O O . LYS A 1 109 ? 15.726 -12.330 -31.013 1.00 81.81 109 LYS A O 1
ATOM 890 N N . GLU A 1 110 ? 16.121 -10.624 -32.434 1.00 83.88 110 GLU A N 1
ATOM 891 C CA . GLU A 1 110 ? 16.258 -11.439 -33.639 1.00 83.88 110 GLU A CA 1
ATOM 892 C C . GLU A 1 110 ? 17.572 -12.211 -33.598 1.00 83.88 110 GLU A C 1
ATOM 894 O O . GLU A 1 110 ? 17.555 -13.439 -33.701 1.00 83.88 110 GLU A O 1
ATOM 899 N N . ALA A 1 111 ? 18.683 -11.537 -33.282 1.00 83.75 111 ALA A N 1
ATOM 900 C CA . ALA A 1 111 ? 19.970 -12.194 -33.051 1.00 83.75 111 ALA A CA 1
ATOM 901 C C . ALA A 1 111 ? 19.895 -13.256 -31.939 1.00 83.75 111 ALA A C 1
ATOM 903 O O . ALA A 1 111 ? 20.450 -14.346 -32.074 1.00 83.75 111 ALA A O 1
ATOM 904 N N . GLN A 1 112 ? 19.158 -12.995 -30.851 1.00 83.44 112 GLN A N 1
ATOM 905 C CA . GLN A 1 112 ? 18.946 -13.988 -29.792 1.00 83.44 112 GLN A CA 1
ATOM 906 C C . GLN A 1 112 ? 18.114 -15.186 -30.246 1.00 83.44 112 GLN A C 1
ATOM 908 O O . GLN A 1 112 ? 18.405 -16.316 -29.851 1.00 83.44 112 GLN A O 1
ATOM 913 N N . ALA A 1 113 ? 17.065 -14.957 -31.037 1.00 85.56 113 ALA A N 1
ATOM 914 C CA . ALA A 1 113 ? 16.236 -16.027 -31.574 1.00 85.56 113 ALA A CA 1
ATOM 915 C C . ALA A 1 113 ? 17.024 -16.889 -32.571 1.00 85.56 113 ALA A C 1
ATOM 917 O O . ALA A 1 113 ? 16.954 -18.115 -32.494 1.00 85.56 113 ALA A O 1
ATOM 918 N N . LEU A 1 114 ? 17.816 -16.263 -33.447 1.00 86.00 114 LEU A N 1
ATOM 919 C CA . LEU A 1 114 ? 18.734 -16.942 -34.363 1.00 86.00 114 LEU A CA 1
ATOM 920 C C . LEU A 1 114 ? 19.764 -17.766 -33.591 1.00 86.00 114 LEU A C 1
ATOM 922 O O . LEU A 1 114 ? 19.870 -18.968 -33.816 1.00 86.00 114 LEU A O 1
ATOM 926 N N . TYR A 1 115 ? 20.441 -17.170 -32.608 1.00 80.69 115 TYR A N 1
ATOM 927 C CA . TYR A 1 115 ? 21.398 -17.875 -31.755 1.00 80.69 115 TYR A CA 1
ATOM 928 C C . TYR A 1 115 ? 20.772 -19.092 -31.055 1.00 80.69 115 TYR A C 1
ATOM 930 O O . TYR A 1 115 ? 21.324 -20.189 -31.108 1.00 80.69 115 TYR A O 1
ATOM 938 N N . LYS A 1 116 ? 19.580 -18.942 -30.458 1.00 79.50 116 LYS A N 1
ATOM 939 C CA . LYS A 1 116 ? 18.853 -20.057 -29.823 1.00 79.50 116 LYS A CA 1
ATOM 940 C C . LYS A 1 116 ? 18.510 -21.176 -30.807 1.00 79.50 116 LYS A C 1
ATOM 942 O O . LYS A 1 116 ? 18.607 -22.343 -30.442 1.00 79.50 116 LYS A O 1
ATOM 947 N N . LYS A 1 117 ? 18.124 -20.842 -32.044 1.00 82.00 117 LYS A N 1
ATOM 948 C CA . LYS A 1 117 ? 17.866 -21.837 -33.097 1.00 82.00 117 LYS A CA 1
ATOM 949 C C . LYS A 1 117 ? 19.152 -22.565 -33.498 1.00 82.00 117 LYS A C 1
ATOM 951 O O . LYS A 1 117 ? 19.131 -23.786 -33.620 1.00 82.00 117 LYS A O 1
ATOM 956 N N . LEU A 1 118 ? 20.275 -21.854 -33.614 1.00 75.19 118 LEU A N 1
ATOM 957 C CA . LEU A 1 118 ? 21.586 -22.430 -33.946 1.00 75.19 118 LEU A CA 1
ATOM 958 C C . LEU A 1 118 ? 22.125 -23.372 -32.851 1.00 75.19 118 LEU A C 1
ATOM 960 O O . LEU A 1 118 ? 22.829 -24.328 -33.164 1.00 75.19 118 LEU A O 1
ATOM 964 N N . GLN A 1 119 ? 21.736 -23.180 -31.585 1.00 66.69 119 GLN A N 1
ATOM 965 C CA . GLN A 1 119 ? 22.122 -24.063 -30.473 1.00 66.69 119 GLN A CA 1
ATOM 966 C C . GLN A 1 119 ? 21.518 -25.483 -30.524 1.00 66.69 119 GLN A C 1
ATOM 968 O O . GLN A 1 119 ? 21.933 -26.342 -29.745 1.00 66.69 119 GLN A O 1
ATOM 973 N N . THR A 1 120 ? 20.564 -25.773 -31.420 1.00 57.88 120 THR A N 1
ATOM 974 C CA . THR A 1 120 ? 19.959 -27.120 -31.525 1.00 57.88 120 THR A CA 1
ATOM 975 C C . THR A 1 120 ? 20.885 -28.177 -32.128 1.00 57.88 120 THR A C 1
ATOM 977 O O . THR A 1 120 ? 20.657 -29.367 -31.920 1.00 57.88 120 THR A O 1
ATOM 980 N N . LYS A 1 121 ? 21.986 -27.781 -32.774 1.00 58.97 121 LYS A N 1
ATOM 981 C CA . LYS A 1 121 ? 23.076 -28.698 -33.130 1.00 58.97 121 LYS A CA 1
ATOM 982 C C . LYS A 1 121 ? 24.175 -28.582 -32.085 1.00 58.97 121 LYS A C 1
ATOM 984 O O . LYS A 1 121 ? 25.186 -27.921 -32.283 1.00 58.97 121 LYS A O 1
ATOM 989 N N . GLY A 1 122 ? 23.935 -29.177 -30.919 1.00 58.56 122 GLY A N 1
ATOM 990 C CA . GLY A 1 122 ? 24.982 -29.295 -29.916 1.00 58.56 122 GLY A CA 1
ATOM 991 C C . GLY A 1 122 ? 26.152 -30.089 -30.492 1.00 58.56 122 GLY A C 1
ATOM 992 O O . GLY A 1 122 ? 25.932 -31.146 -31.079 1.00 58.56 122 GLY A O 1
ATOM 993 N N . ASN A 1 123 ? 27.375 -29.613 -30.260 1.00 61.09 123 ASN A N 1
ATOM 994 C CA . ASN A 1 123 ? 28.625 -30.365 -30.395 1.00 61.09 123 ASN A CA 1
ATOM 995 C C . ASN A 1 123 ? 28.633 -31.526 -29.389 1.00 61.09 123 ASN A C 1
ATOM 997 O O . ASN A 1 123 ? 29.467 -31.575 -28.498 1.00 61.09 123 ASN A O 1
ATOM 1001 N N . ARG A 1 124 ? 27.632 -32.402 -29.416 1.00 60.50 124 ARG A N 1
ATOM 1002 C CA . ARG A 1 124 ? 27.522 -33.564 -28.547 1.00 60.50 124 ARG A CA 1
ATOM 1003 C C . ARG A 1 124 ? 27.617 -34.787 -29.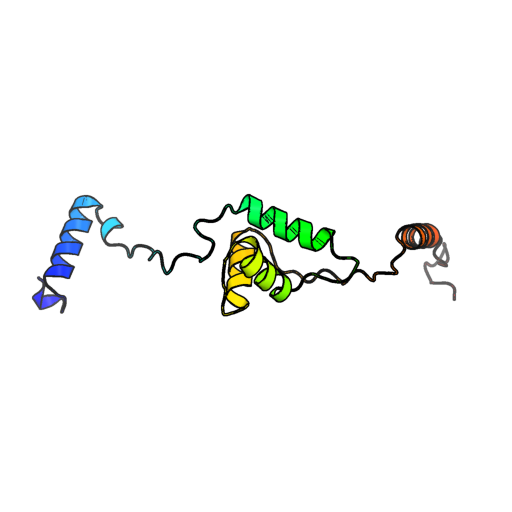426 1.00 60.50 124 ARG A C 1
ATOM 1005 O O . ARG A 1 124 ? 26.858 -34.919 -30.382 1.00 60.50 124 ARG A O 1
ATOM 1012 N N . CYS A 1 125 ? 28.566 -35.654 -29.106 1.00 56.22 125 CYS A N 1
ATOM 1013 C CA . CYS A 1 125 ? 28.706 -36.925 -29.790 1.00 56.22 125 CYS A CA 1
ATOM 1014 C C . CYS A 1 125 ? 27.396 -37.721 -29.652 1.00 56.22 125 CYS A C 1
ATOM 1016 O O . CYS A 1 125 ? 26.939 -37.953 -28.532 1.00 56.22 125 CYS A O 1
ATOM 1018 N N . LEU A 1 126 ? 26.789 -38.122 -30.774 1.00 56.81 126 LEU A N 1
ATOM 1019 C CA . LEU A 1 126 ? 25.495 -38.823 -30.795 1.00 56.81 126 LEU A CA 1
ATOM 1020 C C . LEU A 1 126 ? 25.555 -40.208 -30.131 1.00 56.81 126 LEU A C 1
ATOM 1022 O O . LEU A 1 126 ? 24.520 -40.733 -29.737 1.00 56.81 126 LEU A O 1
ATOM 1026 N N . THR A 1 127 ? 26.752 -40.777 -29.975 1.00 56.59 127 THR A N 1
ATOM 1027 C CA . THR A 1 127 ? 26.956 -42.105 -29.384 1.00 56.59 127 THR A CA 1
ATOM 1028 C C . THR A 1 127 ? 27.308 -42.071 -27.895 1.00 56.59 127 THR A C 1
ATOM 1030 O O . THR A 1 127 ? 27.007 -43.030 -27.195 1.00 56.59 127 THR A O 1
ATOM 1033 N N . CYS A 1 128 ? 27.912 -40.991 -27.375 1.00 67.00 128 CYS A N 1
ATOM 1034 C CA . CYS A 1 128 ? 28.373 -40.933 -25.975 1.00 67.00 128 CYS A CA 1
ATOM 1035 C C . CYS A 1 128 ? 27.992 -39.658 -25.200 1.00 67.00 128 CYS A C 1
ATOM 1037 O O . CYS A 1 128 ?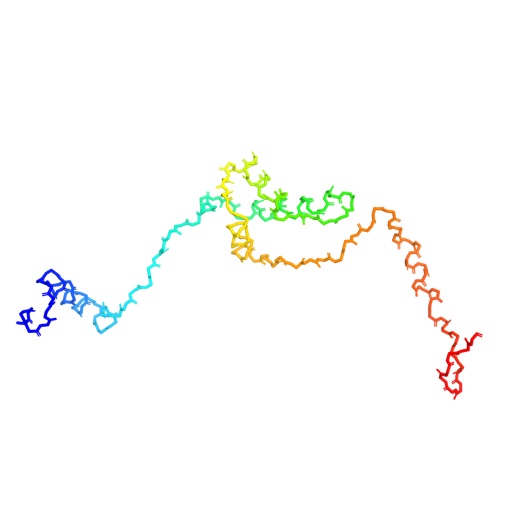 28.368 -39.508 -24.042 1.00 67.00 128 CYS A O 1
ATOM 1039 N N . GLY A 1 129 ? 27.260 -38.716 -25.803 1.00 59.53 129 GLY A N 1
ATOM 1040 C CA . GLY A 1 129 ? 26.709 -37.535 -25.121 1.00 59.53 129 GLY A CA 1
ATOM 1041 C C . GLY A 1 129 ? 27.724 -36.468 -24.677 1.00 59.53 129 GLY A C 1
ATOM 1042 O O . GLY A 1 129 ? 27.313 -35.389 -24.239 1.00 59.53 129 GLY A O 1
ATOM 1043 N N . HIS A 1 130 ? 29.031 -36.711 -24.814 1.00 64.50 130 HIS A N 1
ATOM 1044 C CA . HIS A 1 130 ? 30.075 -35.753 -24.450 1.00 64.50 130 HIS A CA 1
ATOM 1045 C C . HIS A 1 130 ? 30.110 -34.535 -25.375 1.00 64.50 130 HIS A C 1
ATOM 1047 O O . HIS A 1 130 ? 29.938 -34.653 -26.590 1.00 64.50 130 HIS A O 1
ATOM 1053 N N . ARG A 1 131 ? 30.376 -33.361 -24.784 1.00 59.94 131 ARG A N 1
ATOM 1054 C CA . ARG A 1 131 ? 30.599 -32.104 -25.507 1.00 59.94 131 ARG A CA 1
ATOM 1055 C C . ARG A 1 131 ? 31.953 -32.172 -26.227 1.00 59.94 131 ARG A C 1
ATOM 1057 O O . ARG A 1 131 ? 32.987 -32.153 -25.566 1.00 59.94 131 ARG A O 1
ATOM 1064 N N . LEU A 1 132 ? 31.931 -32.263 -27.553 1.00 60.97 132 LEU A N 1
ATOM 1065 C CA . LEU A 1 132 ? 33.101 -32.153 -28.421 1.00 60.97 132 LEU A CA 1
ATOM 1066 C C . LEU A 1 132 ? 33.676 -30.739 -28.244 1.00 60.97 132 LEU A C 1
ATOM 1068 O O . LEU A 1 132 ? 32.939 -29.756 -28.384 1.00 60.97 132 LEU A O 1
ATOM 1072 N N . LYS A 1 133 ? 34.944 -30.680 -27.819 1.00 59.75 133 LYS A N 1
ATOM 1073 C CA . LYS A 1 133 ? 35.710 -29.437 -27.673 1.00 59.75 133 LYS A CA 1
ATOM 1074 C C . LYS A 1 133 ? 35.888 -28.764 -29.026 1.00 59.75 133 LYS A C 1
ATOM 1076 O O . LYS A 1 133 ? 36.123 -29.503 -30.004 1.00 59.75 133 LYS A O 1
#

Secondary structure (DSSP, 8-state):
-GGGTT--HHHHHHHHHHHHHHGGGGGSPPPP--SPPTTTTS-HHHHHHHHHHHHHHSSSB---HHHHHHHHHHHH----SSHHHHHHHHHHTT-----PPPBPTT--HHHHHHHHHHTTS-SB-TTT--B--

Radius of gyration: 28.72 Å; chains: 1; bounding box: 63×56×75 Å

Sequence (133 aa):
MAQYLLQSLSAVKQWVRHYKDEGIDGLKEKQRSGRPSKARNQNHTKLLQSILAMQNNKNGGRVRLKDIQNMLAKDFNIHYQNINGVHYLLTKLGLSWISARSKHPKQDKEAQALYKKLQTKGNRCLTCGHRLK